Protein AF-A0A7L3BLU2-F1 (afdb_monomer_lite)

Secondary structure (DSSP, 8-state):
--HHHHS-THHHHHHHHHHHHHHHHHHHHHHHHHHHHHHHHHHHHHHHHHHHHT--HHHHHHHHHHHHHHHHHHHHHHHHHHHHHHHHHHHHHHHHHHHHHHHHHHHHHHHHHHHHHHHHHHHHHHHHH-

pLDDT: mean 78.96, std 12.49, range [51.72, 94.5]

Radius of gyration: 30.59 Å; chains: 1; bounding box: 60×35×95 Å

Sequence (130 aa):
RWQKIFVIPLWSKMAVFWNKMFLTIIVLLIVLFLDAVREVRKYSAVHVNEKAANVNTNAFDHIQMKLFRSQRNLYLSGFSLFLWLVLRRTVTLLTQLAKGMASHAALEMQVNDATEAAKKYMAENERLQE

InterPro domains:
  IPR008417 B-cell receptor-associated protein 29/31 [PTHR12701] (9-127)
  IPR040463 BAP29/BAP31, transmembrane domain [PF05529] (1-106)

Foldseek 3Di:
DPLVVLPPPVCVVVVVVVVVVLVVVLVVLVVQLVVLVVQLVVLVVVLVVCVVVVPDPVVNVVSVVSNVVSVVSNVVSVVVSVVSVVVVVVVVVVNVVSVVVVVVVVVVVVVVVVVVVVVVVVVVVVVVVD

Organism: Pelecanoides urinatrix (NCBI:txid37079)

Structure (mmCIF, N/CA/C/O backbone):
data_AF-A0A7L3BLU2-F1
#
_entry.id   AF-A0A7L3BLU2-F1
#
loop_
_atom_site.group_PDB
_atom_site.id
_atom_site.type_symbol
_atom_site.label_atom_id
_atom_site.label_alt_id
_atom_site.label_comp_id
_atom_site.label_asym_id
_atom_site.label_entity_id
_atom_site.label_seq_id
_atom_site.pdbx_PDB_ins_code
_atom_site.Cartn_x
_atom_site.Cartn_y
_atom_site.Cartn_z
_atom_site.occupancy
_atom_site.B_iso_or_equiv
_atom_site.auth_seq_id
_atom_site.auth_comp_id
_atom_site.auth_asym_id
_atom_site.auth_atom_id
_atom_site.pdbx_PDB_model_num
ATOM 1 N N . ARG A 1 1 ? -8.193 11.761 21.459 1.00 51.72 1 ARG A N 1
ATOM 2 C CA . ARG A 1 1 ? -8.830 12.250 20.202 1.00 51.72 1 ARG A CA 1
ATOM 3 C C . ARG A 1 1 ? -8.581 11.340 18.991 1.00 51.72 1 ARG A C 1
ATOM 5 O O . ARG A 1 1 ? -9.521 11.140 18.240 1.00 51.72 1 ARG A O 1
ATOM 12 N N . TRP A 1 2 ? -7.400 10.730 18.827 1.00 53.69 2 TRP A N 1
ATOM 13 C CA . TRP A 1 2 ? -7.096 9.854 17.679 1.00 53.69 2 TRP A CA 1
ATOM 14 C C . TRP A 1 2 ? -7.690 8.439 17.733 1.00 53.69 2 TRP A C 1
ATOM 16 O O . TRP A 1 2 ? -7.932 7.853 16.685 1.00 53.69 2 TRP A O 1
ATOM 26 N N . GLN A 1 3 ? -7.998 7.898 18.918 1.00 57.09 3 GLN A N 1
ATOM 27 C CA . GLN A 1 3 ? -8.500 6.521 19.032 1.00 57.09 3 GLN A CA 1
ATOM 28 C C . GLN A 1 3 ? -9.807 6.270 18.264 1.00 57.09 3 GLN A C 1
ATOM 30 O O . GLN A 1 3 ? -9.941 5.213 17.659 1.00 57.09 3 GLN A O 1
ATOM 35 N N . LYS A 1 4 ? -10.719 7.252 18.181 1.00 57.28 4 LYS A N 1
ATOM 36 C CA . LYS A 1 4 ? -12.009 7.111 17.475 1.00 57.28 4 LYS A CA 1
ATOM 37 C C . LYS A 1 4 ? -11.877 6.863 15.965 1.00 57.28 4 LYS A C 1
ATOM 39 O O . LYS A 1 4 ? -12.755 6.231 15.394 1.00 57.28 4 LYS A O 1
ATOM 44 N N . ILE A 1 5 ? -10.789 7.309 15.332 1.00 63.94 5 ILE A N 1
ATOM 45 C CA . ILE A 1 5 ? -10.542 7.098 13.892 1.00 63.94 5 ILE A CA 1
ATOM 46 C C . ILE A 1 5 ? -10.088 5.648 13.622 1.00 63.94 5 ILE A C 1
ATOM 48 O O . ILE A 1 5 ? -10.351 5.092 12.555 1.00 63.94 5 ILE A O 1
ATOM 52 N N . PHE A 1 6 ? -9.459 5.005 14.612 1.00 59.16 6 PHE A N 1
ATOM 53 C CA . PHE A 1 6 ? -8.940 3.638 14.508 1.00 59.16 6 PHE A CA 1
ATOM 54 C C . PHE A 1 6 ? -9.945 2.552 14.917 1.00 59.16 6 PHE A C 1
ATOM 56 O O . PHE A 1 6 ? -9.789 1.410 14.495 1.00 59.16 6 PHE A O 1
ATOM 63 N N . VAL A 1 7 ? -10.991 2.883 15.684 1.00 57.56 7 VAL A N 1
ATOM 64 C CA . VAL A 1 7 ? -12.036 1.921 16.105 1.00 57.56 7 VAL A CA 1
ATOM 65 C C . VAL A 1 7 ? -13.281 1.915 15.214 1.00 57.56 7 VAL A C 1
ATOM 67 O O . VAL A 1 7 ? -14.283 1.294 15.561 1.00 57.56 7 VAL A O 1
ATOM 70 N N . ILE A 1 8 ? -13.253 2.582 14.055 1.00 63.88 8 ILE A N 1
ATOM 71 C CA . ILE A 1 8 ? -14.406 2.563 13.149 1.00 63.88 8 ILE A CA 1
ATOM 72 C C . ILE A 1 8 ? -14.585 1.126 12.614 1.00 63.88 8 ILE A C 1
ATOM 74 O O . ILE A 1 8 ? -13.659 0.598 11.990 1.00 63.88 8 ILE A O 1
ATOM 78 N N . PRO A 1 9 ? -15.771 0.500 12.763 1.00 60.03 9 PRO A N 1
ATOM 79 C CA . PRO A 1 9 ? -16.059 -0.846 12.248 1.00 60.03 9 PRO A CA 1
ATOM 80 C C . PRO A 1 9 ? -16.002 -0.945 10.711 1.00 60.03 9 PRO A C 1
ATOM 82 O O . PRO A 1 9 ? -16.149 -2.026 10.149 1.00 60.03 9 PRO A O 1
ATOM 85 N N . LEU A 1 10 ? -15.735 0.165 10.010 1.00 58.03 10 LEU A N 1
ATOM 86 C CA . LEU A 1 10 ? -15.368 0.161 8.595 1.00 58.03 10 LEU A CA 1
ATOM 87 C C . LEU A 1 10 ? -14.038 -0.552 8.337 1.00 58.03 10 LEU A C 1
ATOM 89 O O . LEU A 1 10 ? -13.904 -1.186 7.294 1.00 58.03 10 LEU A O 1
ATOM 93 N N . TRP A 1 11 ? -13.070 -0.487 9.258 1.00 60.78 11 TRP A N 1
ATOM 94 C CA . TRP A 1 11 ? -11.747 -1.087 9.051 1.00 60.78 11 TRP A CA 1
ATOM 95 C C . TRP A 1 11 ? -11.813 -2.609 8.879 1.00 60.78 11 TRP A C 1
ATOM 97 O O . TRP A 1 11 ? -11.065 -3.166 8.077 1.00 60.78 11 TRP A O 1
ATOM 107 N N . SER A 1 12 ? -12.734 -3.290 9.571 1.00 62.06 12 SER A N 1
ATOM 108 C CA . SER A 1 12 ? -12.914 -4.742 9.436 1.00 62.06 12 SER A CA 1
ATOM 109 C C . SER A 1 12 ? -13.548 -5.126 8.096 1.00 62.06 12 SER A C 1
ATOM 111 O O . SER A 1 12 ? -13.114 -6.098 7.481 1.00 62.06 12 SER A O 1
ATOM 113 N N . LYS A 1 13 ? -14.506 -4.333 7.593 1.00 61.00 13 LYS A N 1
ATOM 114 C CA . LYS A 1 13 ? -15.096 -4.530 6.257 1.00 61.00 13 LYS A CA 1
ATOM 115 C C . LYS A 1 13 ? -14.123 -4.154 5.132 1.00 61.00 13 LYS A C 1
ATOM 117 O O . LYS A 1 13 ? -14.057 -4.851 4.123 1.00 61.00 13 LYS A O 1
ATOM 122 N N . MET A 1 14 ? -13.315 -3.109 5.321 1.00 63.47 14 MET A N 1
ATOM 123 C CA . MET A 1 14 ? -12.269 -2.706 4.373 1.00 63.47 14 MET A CA 1
ATOM 124 C C . MET A 1 14 ? -11.119 -3.713 4.302 1.00 63.47 14 MET A C 1
ATOM 126 O O . MET A 1 14 ? -10.551 -3.880 3.226 1.00 63.47 14 MET A O 1
ATOM 130 N N . ALA A 1 15 ? -10.793 -4.417 5.392 1.00 66.44 15 ALA A N 1
ATOM 131 C CA . ALA A 1 15 ? -9.664 -5.349 5.443 1.00 66.44 15 ALA A CA 1
ATOM 132 C C . ALA A 1 15 ? -9.710 -6.439 4.354 1.00 66.44 15 ALA A C 1
ATOM 134 O O . ALA A 1 15 ? -8.668 -6.779 3.790 1.00 66.44 15 ALA A O 1
ATOM 135 N N . VAL A 1 16 ? -10.904 -6.939 4.013 1.00 67.19 16 VAL A N 1
ATOM 136 C CA . VAL A 1 16 ? -11.090 -7.974 2.977 1.00 67.19 16 VAL A CA 1
ATOM 137 C C . VAL A 1 16 ? -10.733 -7.439 1.586 1.00 67.19 16 VAL A C 1
ATOM 139 O O . VAL A 1 16 ? -10.047 -8.104 0.810 1.00 67.19 16 VAL A O 1
ATOM 142 N N . PHE A 1 17 ? -11.140 -6.205 1.278 1.00 77.00 17 PHE A N 1
ATOM 143 C CA . PHE A 1 17 ? -10.815 -5.548 0.010 1.00 77.00 17 PHE A CA 1
ATOM 144 C C . PHE A 1 17 ? -9.360 -5.061 -0.036 1.00 77.00 17 PHE A C 1
ATOM 146 O O . PHE A 1 17 ? -8.731 -5.002 -1.094 1.00 77.00 17 PHE A O 1
ATOM 153 N N . TRP A 1 18 ? -8.789 -4.766 1.130 1.00 79.69 18 TRP A N 1
ATOM 154 C CA . TRP A 1 18 ? -7.477 -4.148 1.243 1.00 79.69 18 TRP A CA 1
ATOM 155 C C . TRP A 1 18 ? -6.339 -5.032 0.755 1.00 79.69 18 TRP A C 1
ATOM 157 O O . TRP A 1 18 ? -5.327 -4.512 0.295 1.00 79.69 18 TRP A O 1
ATOM 167 N N . ASN A 1 19 ? -6.486 -6.357 0.839 1.00 80.88 19 ASN A N 1
ATOM 168 C CA . ASN A 1 19 ? -5.481 -7.267 0.299 1.00 80.88 19 ASN A CA 1
ATOM 169 C C . ASN A 1 19 ? -5.458 -7.236 -1.236 1.00 80.88 19 ASN A C 1
ATOM 171 O O . ASN A 1 19 ? -4.382 -7.186 -1.826 1.00 80.88 19 ASN A O 1
ATOM 175 N N . LYS A 1 20 ? -6.635 -7.179 -1.881 1.00 86.12 20 LYS A N 1
ATOM 176 C CA . LYS A 1 20 ? -6.736 -7.045 -3.342 1.00 86.12 20 LYS A CA 1
ATOM 177 C C . LYS A 1 20 ? -6.136 -5.721 -3.812 1.00 86.12 20 LYS A C 1
ATOM 179 O O . LYS A 1 20 ? -5.257 -5.734 -4.662 1.00 86.12 20 LYS A O 1
ATOM 184 N N . MET A 1 21 ? -6.526 -4.604 -3.193 1.00 87.00 21 M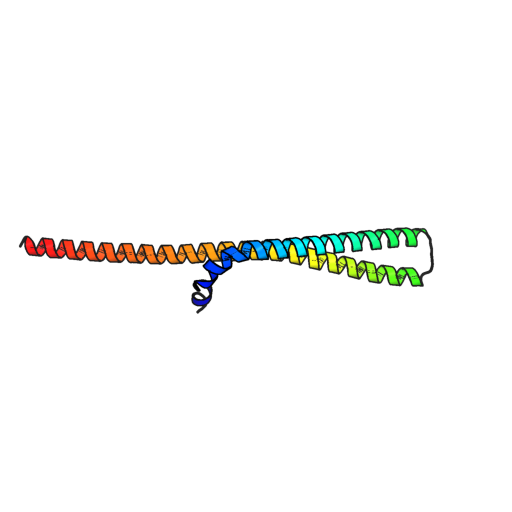ET A N 1
ATOM 185 C CA . MET A 1 21 ? -5.973 -3.283 -3.528 1.00 87.00 21 MET A CA 1
ATOM 186 C C . MET A 1 21 ? -4.466 -3.195 -3.295 1.00 87.00 21 MET A C 1
ATOM 188 O O . MET A 1 21 ? -3.746 -2.637 -4.118 1.00 87.00 21 MET A O 1
ATOM 192 N N . PHE A 1 22 ? -3.977 -3.766 -2.191 1.00 88.00 22 PHE A N 1
ATOM 193 C CA . PHE A 1 22 ? -2.547 -3.835 -1.911 1.00 88.00 22 PHE A CA 1
ATOM 194 C C . PHE A 1 22 ? -1.795 -4.581 -3.018 1.00 88.00 22 PHE A C 1
ATOM 196 O O . PHE A 1 22 ? -0.778 -4.076 -3.492 1.00 88.00 22 PHE A O 1
ATOM 203 N N . LEU A 1 23 ? -2.317 -5.734 -3.452 1.00 89.00 23 LEU A N 1
ATOM 204 C CA . LEU A 1 23 ? -1.725 -6.538 -4.519 1.00 89.00 23 LEU A CA 1
ATOM 205 C C . LEU A 1 23 ? -1.750 -5.788 -5.863 1.00 89.00 23 LEU A C 1
ATOM 207 O O . LEU A 1 23 ? -0.752 -5.754 -6.577 1.00 89.00 23 LEU A O 1
ATOM 211 N N . THR A 1 24 ? -2.849 -5.109 -6.187 1.00 92.56 24 THR A N 1
ATOM 212 C CA . THR A 1 24 ? -2.933 -4.284 -7.401 1.00 92.56 24 THR A CA 1
ATOM 213 C C . THR A 1 24 ? -1.890 -3.163 -7.402 1.00 92.56 24 THR A C 1
ATOM 215 O O . THR A 1 24 ? -1.188 -2.979 -8.395 1.00 92.56 24 THR A O 1
ATOM 218 N N . ILE A 1 25 ? -1.740 -2.441 -6.287 1.00 91.69 25 ILE A N 1
ATOM 219 C CA . ILE A 1 25 ? -0.790 -1.324 -6.183 1.00 91.69 25 ILE A CA 1
ATOM 220 C C . ILE A 1 25 ? 0.659 -1.820 -6.228 1.00 91.69 25 ILE A C 1
ATOM 222 O O . ILE A 1 25 ? 1.473 -1.224 -6.929 1.00 91.69 25 ILE A O 1
ATOM 226 N N . ILE A 1 26 ? 0.997 -2.916 -5.536 1.00 92.56 26 ILE A N 1
ATOM 227 C CA . ILE A 1 26 ? 2.369 -3.446 -5.573 1.00 92.56 26 ILE A CA 1
ATOM 228 C C . ILE A 1 26 ? 2.737 -3.941 -6.975 1.00 92.56 26 ILE A C 1
ATOM 230 O O . ILE A 1 26 ? 3.844 -3.673 -7.429 1.00 92.56 2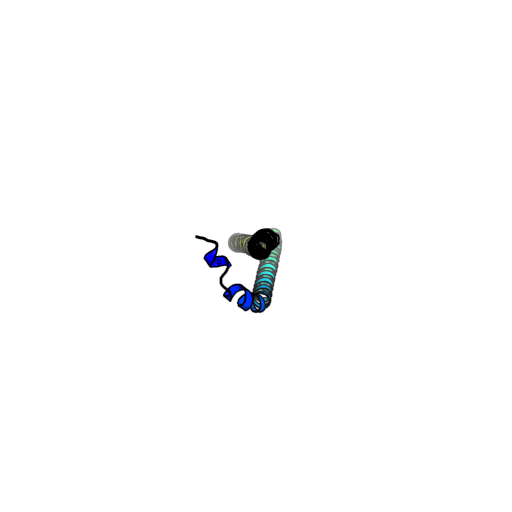6 ILE A O 1
ATOM 234 N N . VAL A 1 27 ? 1.813 -4.588 -7.696 1.00 94.50 27 VAL A N 1
ATOM 235 C CA . VAL A 1 27 ? 2.045 -4.998 -9.090 1.00 94.50 27 VAL A CA 1
ATOM 236 C C . VAL A 1 27 ? 2.291 -3.776 -9.973 1.00 94.50 27 VAL A C 1
ATOM 238 O O . VAL A 1 27 ? 3.251 -3.771 -10.739 1.00 94.50 27 VAL A O 1
ATOM 241 N N . LEU A 1 28 ? 1.489 -2.717 -9.825 1.00 94.31 28 LEU A N 1
ATOM 242 C CA . LEU A 1 28 ? 1.680 -1.469 -10.567 1.00 94.31 28 LEU A CA 1
ATOM 243 C C . LEU A 1 28 ? 3.052 -0.843 -10.274 1.00 94.31 28 LEU A C 1
ATOM 245 O O . LEU A 1 28 ? 3.771 -0.485 -11.204 1.00 94.31 28 LEU A O 1
ATOM 249 N N . LEU A 1 29 ? 3.447 -0.764 -9.000 1.00 93.19 29 LEU A N 1
ATOM 250 C CA . LEU A 1 29 ? 4.752 -0.233 -8.596 1.00 93.19 29 LEU A CA 1
ATOM 251 C C . LEU A 1 29 ? 5.915 -1.073 -9.134 1.00 93.19 29 LEU A C 1
ATOM 253 O O . LEU A 1 29 ? 6.910 -0.507 -9.578 1.00 93.19 29 LEU A O 1
ATOM 257 N N . ILE A 1 30 ? 5.790 -2.404 -9.137 1.00 93.25 30 ILE A N 1
ATOM 258 C CA . ILE A 1 30 ? 6.796 -3.301 -9.721 1.00 93.25 30 ILE A CA 1
ATOM 259 C C . ILE A 1 30 ? 6.914 -3.060 -11.226 1.00 93.25 30 ILE A C 1
ATOM 261 O O . ILE A 1 30 ? 8.028 -2.953 -11.733 1.00 93.25 30 ILE A O 1
ATOM 265 N N . VAL A 1 31 ? 5.793 -2.947 -11.945 1.00 94.31 31 VAL A N 1
ATOM 266 C CA . VAL A 1 31 ? 5.804 -2.661 -13.387 1.00 94.31 31 VAL A CA 1
ATOM 267 C C . VAL A 1 31 ? 6.476 -1.317 -13.664 1.00 94.31 31 VAL A C 1
ATOM 269 O O . VAL A 1 31 ? 7.370 -1.262 -14.503 1.00 94.31 31 VAL A O 1
ATOM 272 N N . LEU A 1 32 ? 6.117 -0.266 -12.919 1.00 90.94 32 LEU A N 1
ATOM 273 C CA . LEU A 1 32 ? 6.728 1.061 -13.042 1.00 90.94 32 LEU A CA 1
ATOM 274 C C . LEU A 1 32 ? 8.236 1.024 -12.751 1.00 90.94 32 LEU A C 1
ATOM 276 O O . LEU A 1 32 ? 9.026 1.657 -13.446 1.00 90.94 32 LEU A O 1
ATOM 280 N N . PHE A 1 33 ? 8.644 0.261 -11.737 1.00 90.62 33 PHE A N 1
ATOM 281 C CA . PHE A 1 33 ? 10.049 0.094 -11.386 1.00 90.62 33 PHE A CA 1
ATOM 282 C C . PHE A 1 33 ? 10.825 -0.645 -12.481 1.00 90.62 33 PHE A C 1
ATOM 284 O O . PHE A 1 33 ? 11.903 -0.207 -12.876 1.00 90.62 33 PHE A O 1
ATOM 291 N N . LEU A 1 34 ? 10.278 -1.742 -13.015 1.00 91.56 34 LEU A N 1
ATOM 292 C CA . LEU A 1 34 ? 10.896 -2.480 -14.120 1.00 91.56 34 LEU A CA 1
ATOM 293 C C . LEU A 1 34 ? 10.985 -1.636 -15.393 1.00 91.56 34 LEU A C 1
ATOM 295 O O . LEU A 1 34 ? 11.987 -1.724 -16.105 1.00 91.56 34 LEU A O 1
ATOM 299 N N . ASP A 1 35 ? 9.968 -0.821 -15.669 1.00 90.75 35 ASP A N 1
ATOM 300 C CA . ASP A 1 35 ? 9.981 0.128 -16.779 1.00 90.75 35 ASP A CA 1
ATOM 301 C C . ASP A 1 35 ? 11.099 1.163 -16.600 1.00 90.75 35 ASP A C 1
ATOM 303 O O . ASP A 1 35 ? 11.946 1.307 -17.482 1.00 90.75 35 ASP A O 1
ATOM 307 N N . ALA A 1 36 ? 11.219 1.756 -15.407 1.00 89.38 36 ALA A N 1
ATOM 308 C CA . ALA A 1 36 ? 12.312 2.669 -15.082 1.00 89.38 36 ALA A CA 1
ATOM 309 C C . ALA A 1 36 ? 13.694 1.997 -15.208 1.00 89.38 36 ALA A C 1
ATOM 311 O O . ALA A 1 36 ? 14.610 2.583 -15.784 1.00 89.38 36 ALA A O 1
ATOM 312 N N . VAL A 1 37 ? 13.863 0.748 -14.748 1.00 88.88 37 VAL A N 1
ATOM 313 C CA . VAL A 1 37 ? 15.121 -0.012 -14.912 1.00 88.88 37 VAL A CA 1
ATOM 314 C C . VAL A 1 37 ? 15.456 -0.211 -16.390 1.00 88.88 37 VAL A C 1
ATOM 316 O O . VAL A 1 37 ? 16.609 -0.023 -16.791 1.00 88.88 37 VAL A O 1
ATOM 319 N N . ARG A 1 38 ? 14.473 -0.607 -17.209 1.00 88.31 38 ARG A N 1
ATOM 320 C CA . ARG A 1 38 ? 14.659 -0.775 -18.659 1.00 88.31 38 ARG A CA 1
ATOM 321 C C . ARG A 1 38 ? 15.029 0.545 -19.317 1.00 88.31 38 ARG A C 1
ATOM 323 O O . ARG A 1 38 ? 15.938 0.565 -20.144 1.00 88.31 38 ARG A O 1
ATOM 330 N N . GLU A 1 39 ? 14.370 1.627 -18.924 1.00 85.75 39 GLU A N 1
ATOM 331 C CA . GLU A 1 39 ? 14.617 2.971 -19.430 1.00 85.75 39 GLU A CA 1
ATOM 332 C C . GLU A 1 39 ? 16.052 3.428 -19.113 1.00 85.75 39 GLU A C 1
ATOM 334 O O . GLU A 1 39 ? 16.784 3.818 -20.028 1.00 85.75 39 GLU A O 1
ATOM 339 N N . VAL A 1 40 ? 16.511 3.262 -17.863 1.00 83.50 40 VAL A N 1
ATOM 340 C CA . VAL A 1 40 ? 17.902 3.564 -17.471 1.00 83.50 40 VAL A CA 1
ATOM 341 C C . VAL A 1 40 ? 18.897 2.715 -18.258 1.00 83.50 40 VAL A C 1
ATOM 343 O O . VAL A 1 40 ? 19.870 3.253 -18.785 1.00 83.50 40 VAL A O 1
ATOM 346 N N . ARG A 1 41 ? 18.675 1.397 -18.375 1.00 82.31 41 ARG A N 1
ATOM 347 C CA . ARG A 1 41 ? 19.587 0.502 -19.113 1.00 82.31 41 ARG A CA 1
ATOM 348 C C . ARG A 1 41 ? 19.659 0.855 -20.597 1.00 82.31 41 ARG A C 1
ATOM 350 O O . ARG A 1 41 ? 20.756 0.895 -21.147 1.00 82.31 41 ARG A O 1
ATOM 357 N N . LYS A 1 42 ? 18.518 1.147 -21.230 1.00 81.31 42 LYS A N 1
ATOM 358 C CA . LYS A 1 42 ? 18.441 1.552 -22.640 1.00 81.31 42 LYS A CA 1
ATOM 359 C C . LYS A 1 42 ? 19.224 2.838 -22.879 1.00 81.31 42 LYS A C 1
ATOM 361 O O . LYS A 1 42 ? 20.086 2.865 -23.752 1.00 81.31 42 LYS A O 1
ATOM 366 N N . TYR A 1 43 ? 18.959 3.887 -22.100 1.00 75.19 43 TYR A N 1
ATOM 367 C CA . TYR A 1 43 ? 19.657 5.159 -22.286 1.00 75.19 43 TYR A CA 1
ATOM 368 C C . TYR A 1 43 ? 21.127 5.089 -21.868 1.00 75.19 43 TYR A C 1
ATOM 370 O O . TYR A 1 43 ? 21.953 5.756 -22.480 1.00 75.19 43 TYR A O 1
ATOM 378 N N . SER A 1 44 ? 21.482 4.248 -20.893 1.00 75.69 44 SER A N 1
ATOM 379 C CA . SER A 1 44 ? 22.877 4.027 -20.502 1.00 75.69 44 SER A CA 1
ATOM 380 C C . SER A 1 44 ? 23.667 3.310 -21.602 1.00 75.69 44 SER A C 1
ATOM 382 O O . SER A 1 44 ? 24.767 3.747 -21.928 1.00 75.69 44 SER A O 1
ATOM 384 N N . ALA A 1 45 ? 23.097 2.272 -22.225 1.00 73.31 45 ALA A N 1
ATOM 385 C CA . ALA A 1 45 ? 23.731 1.555 -23.331 1.00 73.31 45 ALA A CA 1
ATOM 386 C C . ALA A 1 45 ? 23.897 2.438 -24.581 1.00 73.31 45 ALA A C 1
ATOM 388 O O . ALA A 1 45 ? 24.967 2.448 -25.185 1.00 73.31 45 ALA A O 1
ATOM 389 N N . VAL A 1 46 ? 22.874 3.230 -24.930 1.00 69.69 46 VAL A N 1
ATOM 390 C CA . VAL A 1 46 ? 22.944 4.200 -26.041 1.00 69.69 46 VAL A CA 1
ATOM 391 C C . VAL A 1 46 ? 23.999 5.276 -25.763 1.00 69.69 46 VAL A C 1
ATOM 393 O O . VAL A 1 46 ? 24.815 5.565 -26.632 1.00 69.69 46 VAL A O 1
ATOM 396 N N . HIS A 1 47 ? 24.052 5.803 -24.535 1.00 64.56 47 HIS A N 1
ATOM 397 C CA . HIS A 1 47 ? 25.046 6.801 -24.133 1.00 64.56 47 HIS A CA 1
ATOM 398 C C . HIS A 1 47 ? 26.491 6.275 -24.215 1.00 64.56 47 HIS A C 1
ATOM 400 O O . HIS A 1 47 ? 27.389 7.023 -24.593 1.00 64.56 47 HIS A O 1
ATOM 406 N N . VAL A 1 48 ? 26.741 5.002 -23.877 1.00 65.50 48 VAL A N 1
ATOM 407 C CA . VAL A 1 48 ? 28.075 4.381 -24.011 1.00 65.50 48 VAL A CA 1
ATOM 408 C C . VAL A 1 48 ? 28.453 4.186 -25.481 1.00 65.50 48 VAL A C 1
ATOM 410 O O . VAL A 1 48 ? 29.586 4.481 -25.858 1.00 65.50 48 VAL A O 1
ATOM 413 N N . ASN A 1 49 ? 27.509 3.737 -26.312 1.00 65.06 49 ASN A N 1
ATOM 414 C CA . ASN A 1 49 ? 27.763 3.458 -27.725 1.00 65.06 49 ASN A CA 1
ATOM 415 C C . ASN A 1 49 ? 28.022 4.743 -28.538 1.00 65.06 49 ASN A C 1
ATOM 417 O O . ASN A 1 49 ? 28.932 4.7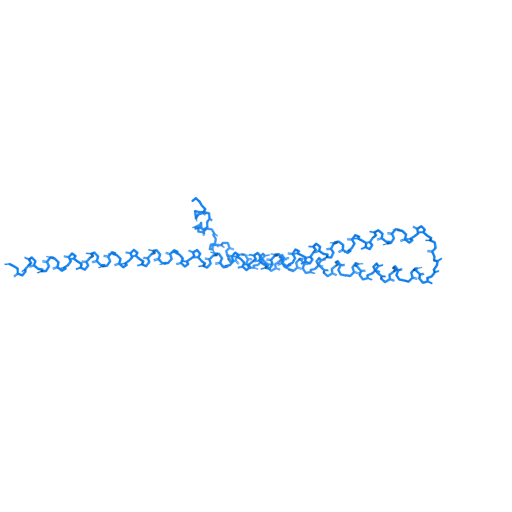79 -29.360 1.00 65.06 49 ASN A O 1
ATOM 421 N N . GLU A 1 50 ? 27.292 5.830 -28.265 1.00 63.47 50 GLU A N 1
ATOM 422 C CA . GLU A 1 50 ? 27.536 7.125 -28.920 1.00 63.47 50 GLU A CA 1
ATOM 423 C C . GLU A 1 50 ? 28.823 7.812 -28.444 1.00 63.47 50 GLU A C 1
ATOM 425 O O . GLU A 1 50 ? 29.527 8.408 -29.261 1.00 63.47 50 GLU A O 1
ATOM 430 N N . LYS A 1 51 ? 29.198 7.666 -27.160 1.00 60.03 51 LYS A N 1
ATOM 431 C CA . LYS A 1 51 ? 30.513 8.115 -26.662 1.00 60.03 51 LYS A CA 1
ATOM 432 C C . LYS A 1 51 ? 31.670 7.436 -27.389 1.00 60.03 51 LYS A C 1
ATOM 434 O O . LYS A 1 51 ? 32.682 8.081 -27.642 1.00 60.03 51 LYS A O 1
ATOM 439 N N . ALA A 1 52 ? 31.528 6.148 -27.701 1.00 59.81 52 ALA A N 1
ATOM 440 C CA . ALA A 1 52 ? 32.536 5.385 -28.431 1.00 59.81 52 ALA A CA 1
ATOM 441 C C . ALA A 1 52 ? 32.586 5.752 -29.927 1.00 59.81 52 ALA A C 1
ATOM 443 O O . ALA A 1 52 ? 33.643 5.645 -30.543 1.00 59.81 52 ALA A O 1
ATOM 444 N N . ALA A 1 53 ? 31.467 6.209 -30.500 1.00 61.03 53 ALA A N 1
ATOM 445 C CA . ALA A 1 53 ? 31.339 6.500 -31.927 1.00 61.03 53 ALA A CA 1
ATOM 446 C C . ALA A 1 53 ? 31.708 7.946 -32.334 1.00 61.03 53 ALA A C 1
ATOM 448 O O . ALA A 1 53 ? 31.732 8.236 -33.526 1.00 61.03 53 ALA A O 1
ATOM 449 N N . ASN A 1 54 ? 32.017 8.851 -31.391 1.00 58.53 54 ASN A N 1
ATOM 450 C CA . ASN A 1 54 ? 32.392 10.254 -31.673 1.00 58.53 54 ASN A CA 1
ATOM 451 C C . ASN A 1 54 ? 31.348 11.020 -32.528 1.00 58.53 54 ASN A C 1
ATOM 453 O O . ASN A 1 54 ? 31.678 11.915 -33.307 1.00 58.53 54 ASN A O 1
ATOM 457 N N . VAL A 1 55 ? 30.068 10.652 -32.409 1.00 56.34 55 VAL A N 1
ATOM 458 C CA . VAL A 1 55 ? 28.982 11.222 -33.217 1.00 56.34 55 VAL A CA 1
ATOM 459 C C . VAL A 1 55 ? 28.389 12.444 -32.509 1.00 56.34 55 VAL A C 1
ATOM 461 O O . VAL A 1 55 ? 27.760 12.320 -31.469 1.00 56.34 55 VAL A O 1
ATOM 464 N N . ASN A 1 56 ? 28.593 13.617 -33.115 1.00 58.31 56 ASN A N 1
ATOM 465 C CA . ASN A 1 56 ? 27.850 14.880 -32.979 1.00 58.31 56 ASN A CA 1
ATOM 466 C C . ASN A 1 56 ? 27.425 15.323 -31.552 1.00 58.31 56 ASN A C 1
ATOM 468 O O . ASN A 1 56 ? 26.417 14.874 -31.006 1.00 58.31 56 ASN A O 1
ATOM 472 N N . THR A 1 57 ? 28.127 16.322 -31.004 1.00 58.78 57 THR A N 1
ATOM 473 C CA . THR A 1 57 ? 27.947 16.914 -29.659 1.00 58.78 57 THR A CA 1
ATOM 474 C C . THR A 1 57 ? 26.492 17.270 -29.302 1.00 58.78 57 THR A C 1
ATOM 476 O O . THR A 1 57 ? 26.081 17.113 -28.157 1.00 58.78 57 THR A O 1
ATOM 479 N N . ASN A 1 58 ? 25.671 17.666 -30.281 1.00 61.34 58 ASN A N 1
ATOM 480 C CA . ASN A 1 58 ? 24.271 18.052 -30.054 1.00 61.34 58 ASN A CA 1
ATOM 481 C C . ASN A 1 58 ? 23.331 16.865 -29.742 1.00 61.34 58 ASN A C 1
ATOM 483 O O . ASN A 1 58 ? 22.315 17.041 -29.068 1.00 61.34 58 ASN A O 1
ATOM 487 N N . ALA A 1 59 ? 23.635 15.656 -30.230 1.00 60.22 59 ALA A N 1
ATOM 488 C CA . ALA A 1 59 ? 22.849 14.451 -29.931 1.00 60.22 59 ALA A CA 1
ATOM 489 C C . ALA A 1 59 ? 23.167 13.911 -28.526 1.00 60.22 59 ALA A C 1
ATOM 491 O O . ALA A 1 59 ? 22.273 13.465 -27.796 1.00 60.22 59 ALA A O 1
ATOM 492 N N . PHE A 1 60 ? 24.431 14.056 -28.127 1.00 60.38 60 PHE A N 1
ATOM 493 C CA . PHE A 1 60 ? 24.959 13.630 -26.841 1.00 60.38 60 PHE A CA 1
ATOM 494 C C . PHE A 1 60 ? 24.271 14.330 -25.652 1.00 60.38 60 PHE A C 1
ATOM 496 O O . PHE A 1 60 ? 23.809 13.655 -24.725 1.00 60.38 60 PHE A O 1
ATOM 503 N N . ASP A 1 61 ? 24.092 15.654 -25.710 1.00 62.00 61 ASP A N 1
ATOM 504 C CA . ASP A 1 61 ? 23.431 16.430 -24.645 1.00 62.00 61 ASP A CA 1
ATOM 505 C C . ASP A 1 61 ? 21.971 16.001 -24.425 1.00 62.00 61 ASP A C 1
ATOM 507 O O . ASP A 1 61 ? 21.493 15.862 -23.293 1.00 62.00 61 ASP A O 1
ATOM 511 N N . HIS A 1 62 ? 21.252 15.709 -25.510 1.00 65.56 62 HIS A N 1
ATOM 512 C CA . HIS A 1 62 ? 19.854 15.290 -25.434 1.00 65.56 62 HIS A CA 1
ATOM 513 C C . HIS A 1 62 ? 19.693 13.898 -24.793 1.00 65.56 62 HIS A C 1
ATOM 515 O O . HIS A 1 62 ? 18.720 13.639 -24.073 1.00 65.56 62 HIS A O 1
ATOM 521 N N . ILE A 1 63 ? 20.657 12.999 -25.000 1.00 65.44 63 ILE A N 1
ATOM 522 C CA . ILE A 1 63 ? 20.669 11.664 -24.387 1.00 65.44 63 ILE A CA 1
ATOM 523 C C . ILE A 1 63 ? 21.095 11.728 -22.917 1.00 65.44 63 ILE A C 1
ATOM 525 O O . ILE A 1 63 ? 20.487 11.042 -22.087 1.00 65.44 63 ILE A O 1
ATOM 529 N N . GLN A 1 64 ? 22.036 12.604 -22.552 1.00 67.69 64 GLN A N 1
ATOM 530 C CA . GLN A 1 64 ? 22.381 12.854 -21.147 1.00 67.69 64 GLN A CA 1
ATOM 531 C C . GLN A 1 64 ? 21.181 13.348 -20.332 1.00 67.69 64 GLN A C 1
ATOM 533 O O . GLN A 1 64 ? 20.911 12.834 -19.239 1.00 67.69 64 GLN A O 1
ATOM 538 N N . MET A 1 65 ? 20.398 14.282 -20.881 1.00 68.50 65 MET A N 1
ATOM 539 C CA . MET A 1 65 ? 19.190 14.777 -20.212 1.00 68.50 65 MET A CA 1
ATOM 540 C C . MET A 1 65 ? 18.142 13.671 -19.996 1.00 68.50 65 MET A C 1
ATOM 542 O O . MET A 1 65 ? 17.481 13.632 -18.949 1.00 68.50 65 MET A O 1
ATOM 546 N N . LYS A 1 66 ? 17.992 12.743 -20.953 1.00 68.56 66 LYS A N 1
ATOM 547 C CA . LYS A 1 66 ? 17.090 11.583 -20.821 1.00 68.56 66 LYS A CA 1
ATOM 548 C C . LYS A 1 66 ? 17.598 10.563 -19.801 1.00 68.56 66 LYS A C 1
ATOM 550 O O . LYS A 1 66 ? 16.799 10.053 -19.013 1.00 68.56 66 LYS A O 1
ATOM 555 N N . LEU A 1 67 ? 18.909 10.335 -19.732 1.00 68.62 67 LEU A N 1
ATOM 556 C CA . LEU A 1 67 ? 19.510 9.436 -18.748 1.00 68.62 67 LEU A CA 1
ATOM 557 C C . LEU A 1 67 ? 19.282 9.937 -17.313 1.00 68.62 67 LEU A C 1
ATOM 559 O O . LEU A 1 67 ? 18.784 9.180 -16.478 1.00 68.62 67 LEU A O 1
ATOM 563 N N . PHE A 1 68 ? 19.523 11.222 -17.039 1.00 70.88 68 PHE A N 1
ATOM 564 C CA . PHE A 1 68 ? 19.279 11.817 -15.717 1.00 70.88 68 PHE A CA 1
ATOM 565 C C . PHE A 1 68 ? 17.793 11.798 -15.319 1.00 70.88 68 PHE A C 1
ATOM 567 O O . PHE A 1 68 ? 17.434 11.661 -14.147 1.00 70.88 68 PHE A O 1
ATOM 574 N N . ARG A 1 69 ? 16.884 11.907 -16.295 1.00 76.00 69 ARG A N 1
ATOM 575 C CA . ARG A 1 69 ? 15.442 11.735 -16.058 1.00 76.00 69 ARG A CA 1
ATOM 576 C C . ARG A 1 69 ? 15.110 10.298 -15.652 1.00 76.00 69 ARG A C 1
ATOM 578 O O . ARG A 1 69 ? 14.460 10.106 -14.628 1.00 76.00 69 ARG A O 1
ATOM 585 N N . SER A 1 70 ? 15.610 9.315 -16.396 1.00 75.62 70 SER A N 1
ATOM 586 C CA . SER A 1 70 ? 15.356 7.898 -16.116 1.00 75.62 70 SER A CA 1
ATOM 587 C C . SER A 1 70 ? 15.956 7.437 -14.774 1.00 75.62 70 SER A C 1
ATOM 589 O O . SER A 1 70 ? 15.303 6.714 -14.027 1.00 75.62 70 SER A O 1
ATOM 591 N N . GLN A 1 71 ? 17.144 7.929 -14.396 1.00 81.06 71 GLN A N 1
ATOM 592 C CA . GLN A 1 71 ? 17.756 7.653 -13.089 1.00 81.06 71 GLN A CA 1
ATOM 593 C C . GLN A 1 71 ? 16.901 8.177 -11.929 1.00 81.06 71 GLN A C 1
ATOM 595 O O . GLN A 1 71 ? 16.652 7.452 -10.968 1.00 81.06 71 GLN A O 1
ATOM 600 N N . ARG A 1 72 ? 16.385 9.411 -12.028 1.00 89.31 72 ARG A N 1
ATOM 601 C CA . ARG A 1 72 ? 15.469 9.965 -11.016 1.00 89.31 72 ARG A CA 1
ATOM 602 C C . ARG A 1 72 ? 14.180 9.153 -10.907 1.00 89.31 72 ARG A C 1
ATOM 604 O O . ARG A 1 72 ? 13.764 8.840 -9.794 1.00 89.31 72 ARG A O 1
ATOM 611 N N . ASN A 1 73 ? 13.586 8.770 -12.039 1.00 88.31 73 ASN A N 1
ATOM 612 C CA . ASN A 1 73 ? 12.386 7.929 -12.066 1.00 88.31 73 ASN A CA 1
ATOM 613 C C . ASN A 1 73 ? 12.628 6.557 -11.416 1.00 88.31 73 ASN A C 1
ATOM 615 O O . ASN A 1 73 ? 11.759 6.050 -10.703 1.00 88.31 73 ASN A O 1
ATOM 619 N N . LEU A 1 74 ? 13.816 5.977 -11.598 1.00 88.81 74 LEU A N 1
ATOM 620 C CA . LEU A 1 74 ? 14.208 4.731 -10.943 1.00 88.81 74 LEU A CA 1
ATOM 621 C C . LEU A 1 74 ? 14.270 4.879 -9.416 1.00 88.81 74 LEU A C 1
ATOM 623 O O . LEU A 1 74 ? 13.719 4.046 -8.697 1.00 88.81 74 LEU A O 1
ATOM 627 N N . TYR A 1 75 ? 14.884 5.953 -8.911 1.00 91.56 75 TYR A N 1
ATOM 628 C CA . TYR A 1 75 ? 14.931 6.207 -7.469 1.00 91.56 75 TYR A CA 1
ATOM 629 C C . TYR A 1 75 ? 13.539 6.471 -6.883 1.00 91.56 75 TYR A C 1
ATOM 631 O O . TYR A 1 75 ? 13.205 5.912 -5.842 1.00 91.56 75 TYR A O 1
ATOM 639 N N . LEU A 1 76 ? 12.702 7.260 -7.566 1.00 90.75 76 LEU A N 1
ATOM 640 C CA . LEU A 1 76 ? 11.324 7.538 -7.145 1.00 90.75 76 LEU A CA 1
ATOM 641 C C . LEU A 1 76 ? 10.467 6.270 -7.096 1.00 90.75 76 LEU A C 1
ATOM 643 O O . LEU A 1 76 ? 9.782 6.035 -6.101 1.00 90.75 76 LEU A O 1
ATOM 647 N N . SER A 1 77 ? 10.511 5.441 -8.140 1.00 91.69 77 SER A N 1
ATOM 648 C CA . SER A 1 77 ? 9.739 4.193 -8.191 1.00 91.69 77 SER A CA 1
ATOM 649 C C . SER A 1 77 ? 10.240 3.170 -7.166 1.00 91.69 77 SER A C 1
ATOM 651 O O . SER A 1 77 ? 9.428 2.570 -6.461 1.00 91.69 77 SER A O 1
ATOM 653 N N . GLY A 1 78 ? 11.559 3.035 -6.998 1.00 91.75 78 GLY A N 1
ATOM 654 C CA . GLY A 1 78 ? 12.161 2.148 -6.000 1.00 91.75 78 GLY A CA 1
ATOM 655 C C . GLY A 1 78 ? 11.849 2.572 -4.564 1.00 91.75 78 GLY A C 1
ATOM 656 O O . GLY A 1 78 ? 11.428 1.750 -3.749 1.00 91.75 78 GLY A O 1
ATOM 657 N N . PHE A 1 79 ? 11.980 3.866 -4.261 1.00 93.25 79 PHE A N 1
ATOM 658 C CA . PHE A 1 79 ? 11.641 4.409 -2.946 1.00 93.25 79 PHE A CA 1
ATOM 659 C C . PHE A 1 79 ? 10.144 4.287 -2.647 1.00 93.25 79 PHE A C 1
ATOM 661 O O . PHE A 1 79 ? 9.770 3.920 -1.535 1.00 93.25 79 PHE A O 1
ATOM 668 N N . SER A 1 80 ? 9.284 4.514 -3.643 1.00 92.94 80 SER A N 1
ATOM 669 C CA . SER A 1 80 ? 7.832 4.336 -3.502 1.00 92.94 80 SER A CA 1
ATOM 670 C C . SER A 1 80 ? 7.461 2.883 -3.198 1.00 92.94 80 SER A C 1
ATOM 672 O O . SER A 1 80 ? 6.633 2.635 -2.323 1.00 92.94 80 SER A O 1
ATOM 674 N N . LEU A 1 81 ? 8.106 1.918 -3.864 1.00 93.25 81 LEU A N 1
ATOM 675 C CA . LEU A 1 81 ? 7.915 0.489 -3.601 1.00 93.25 81 LEU A CA 1
ATOM 676 C C . LEU A 1 81 ? 8.337 0.124 -2.173 1.00 93.25 81 LEU A C 1
ATOM 678 O O . LEU A 1 81 ? 7.587 -0.548 -1.463 1.00 93.25 81 LEU A O 1
ATOM 682 N N . PHE A 1 82 ? 9.491 0.620 -1.725 1.00 92.56 82 PHE A N 1
ATOM 683 C CA . PHE A 1 82 ? 9.960 0.429 -0.353 1.00 92.56 82 PHE A CA 1
ATOM 684 C C . PHE A 1 82 ? 8.994 1.031 0.678 1.00 92.56 82 PHE A C 1
ATOM 686 O O . PHE A 1 82 ? 8.532 0.327 1.580 1.00 92.56 82 PHE A O 1
ATOM 693 N N . LEU A 1 83 ? 8.635 2.310 0.525 1.00 93.00 83 LEU A N 1
ATOM 694 C CA . LEU A 1 83 ? 7.711 2.995 1.429 1.00 93.00 83 LEU A CA 1
ATOM 695 C C . LEU A 1 83 ? 6.347 2.313 1.487 1.00 93.00 83 LEU A C 1
ATOM 697 O O . LEU A 1 83 ? 5.761 2.221 2.564 1.00 93.00 83 LEU A O 1
ATOM 701 N N . TRP A 1 84 ? 5.845 1.810 0.360 1.00 92.56 84 TRP A N 1
ATOM 702 C CA . TRP A 1 84 ? 4.569 1.105 0.319 1.00 92.56 84 TRP A CA 1
ATOM 703 C C . TRP A 1 84 ? 4.578 -0.165 1.183 1.00 92.56 84 TRP A C 1
ATOM 705 O O . TRP A 1 84 ? 3.633 -0.415 1.938 1.00 92.56 84 TRP A O 1
ATOM 715 N N . LEU A 1 85 ? 5.667 -0.940 1.140 1.00 91.19 85 LEU A N 1
ATOM 716 C CA . LEU A 1 85 ? 5.846 -2.123 1.989 1.00 91.19 85 LEU A CA 1
ATOM 717 C C . LEU A 1 85 ? 5.972 -1.751 3.473 1.00 91.19 85 LEU A C 1
ATOM 719 O O . LEU A 1 85 ? 5.333 -2.383 4.321 1.00 91.19 85 LEU A O 1
ATOM 723 N N . VAL A 1 86 ? 6.743 -0.704 3.786 1.00 93.69 86 VAL A N 1
ATOM 724 C CA . VAL A 1 86 ? 6.881 -0.186 5.158 1.00 93.69 86 VAL A CA 1
ATOM 725 C C . VAL A 1 86 ? 5.527 0.269 5.695 1.00 93.69 86 VAL A C 1
ATOM 727 O O . VAL A 1 86 ? 5.132 -0.137 6.786 1.00 93.69 86 VAL A O 1
ATOM 730 N N . LEU A 1 87 ? 4.768 1.037 4.912 1.00 89.69 87 LEU A N 1
ATOM 731 C CA . LEU A 1 87 ? 3.440 1.509 5.289 1.00 89.69 87 LEU A CA 1
ATOM 732 C C . LEU A 1 87 ? 2.502 0.332 5.569 1.00 89.69 87 LEU A C 1
ATOM 734 O O . LEU A 1 87 ? 1.841 0.301 6.608 1.00 89.69 87 LEU A O 1
ATOM 738 N N . ARG A 1 88 ? 2.486 -0.682 4.692 1.00 87.06 88 ARG A N 1
ATOM 739 C CA . ARG A 1 88 ? 1.679 -1.891 4.903 1.00 87.06 88 ARG A CA 1
ATOM 740 C C . ARG A 1 88 ? 2.016 -2.569 6.228 1.00 87.06 88 ARG A C 1
ATOM 742 O O . ARG A 1 88 ? 1.103 -2.947 6.971 1.00 87.06 88 ARG A O 1
ATOM 749 N N . ARG A 1 89 ? 3.306 -2.721 6.533 1.00 89.00 89 ARG A N 1
ATOM 750 C CA . ARG A 1 89 ? 3.768 -3.317 7.791 1.00 89.00 89 ARG A CA 1
ATOM 751 C C . ARG A 1 89 ? 3.327 -2.480 8.992 1.00 89.00 89 ARG A C 1
ATOM 753 O O . ARG A 1 89 ? 2.719 -3.035 9.906 1.00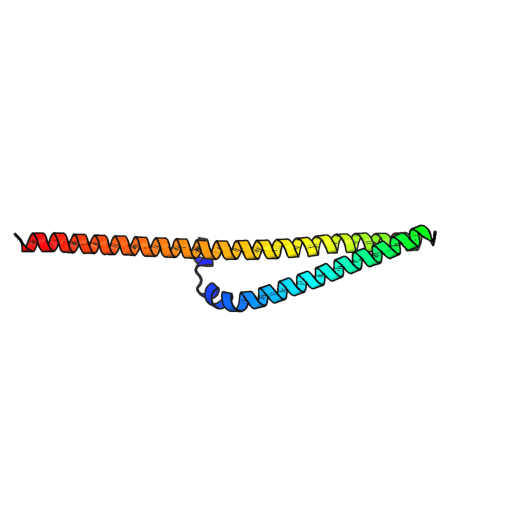 89.00 89 ARG A O 1
ATOM 760 N N . THR A 1 90 ? 3.564 -1.172 8.962 1.00 88.75 90 THR A N 1
ATOM 761 C CA . THR A 1 90 ? 3.220 -0.247 10.051 1.00 88.75 90 THR A CA 1
ATOM 762 C C . THR A 1 90 ? 1.727 -0.249 10.345 1.00 88.75 90 THR A C 1
ATOM 764 O O . THR A 1 90 ? 1.333 -0.376 11.501 1.00 88.75 90 THR A O 1
ATOM 767 N N . VAL A 1 91 ? 0.875 -0.178 9.321 1.00 84.75 91 VAL A N 1
ATOM 768 C CA . VAL A 1 91 ? -0.573 -0.143 9.552 1.00 84.75 91 VAL A CA 1
ATOM 769 C C . VAL A 1 91 ? -1.102 -1.487 10.068 1.00 84.75 91 VAL A C 1
ATOM 771 O O . VAL A 1 91 ? -1.994 -1.518 10.918 1.00 84.75 91 VAL A O 1
ATOM 774 N N . THR A 1 92 ? -0.516 -2.605 9.628 1.00 84.00 92 THR A N 1
ATOM 775 C CA . THR A 1 92 ? -0.850 -3.935 10.168 1.00 84.00 92 THR A CA 1
ATOM 776 C C . THR A 1 92 ? -0.504 -4.024 11.655 1.00 84.00 92 THR A C 1
ATOM 778 O O . THR A 1 92 ? -1.349 -4.432 12.452 1.00 84.00 92 THR A O 1
ATOM 781 N N . LEU A 1 93 ? 0.701 -3.589 12.040 1.00 84.69 93 LEU A N 1
ATOM 782 C CA . LEU A 1 93 ? 1.139 -3.574 13.439 1.00 84.69 93 LEU A CA 1
ATOM 783 C C . LEU A 1 93 ? 0.277 -2.642 14.293 1.00 84.69 93 LEU A C 1
ATOM 785 O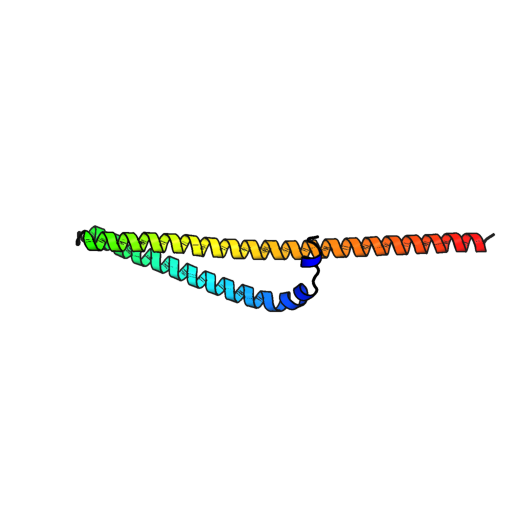 O . LEU A 1 93 ? -0.148 -3.024 15.378 1.00 84.69 93 LEU A O 1
ATOM 789 N N . LEU A 1 94 ? -0.052 -1.455 13.784 1.00 83.06 94 LEU A N 1
ATOM 790 C CA . LEU A 1 94 ? -0.915 -0.509 14.486 1.00 83.06 94 LEU A CA 1
ATOM 791 C C . LEU A 1 94 ? -2.320 -1.084 14.714 1.00 83.06 94 LEU A C 1
ATOM 793 O O . LEU A 1 94 ? -2.894 -0.920 15.788 1.00 83.06 94 LEU A O 1
ATOM 797 N N . THR A 1 95 ? -2.852 -1.812 13.731 1.00 79.69 95 THR A N 1
ATOM 798 C CA . THR A 1 95 ? -4.146 -2.500 13.852 1.00 79.69 95 THR A CA 1
ATOM 799 C C . THR A 1 95 ? -4.090 -3.618 14.896 1.00 79.69 95 THR A C 1
ATOM 801 O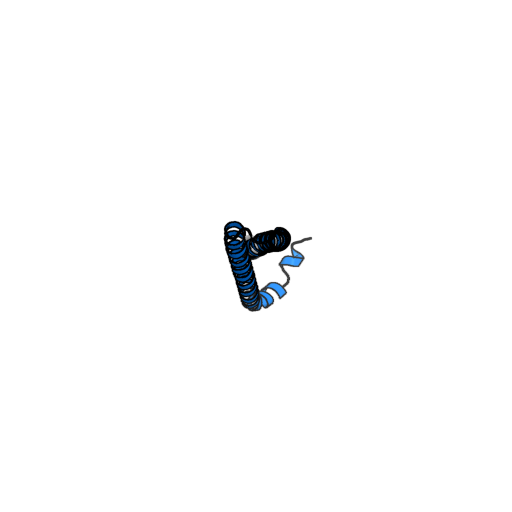 O . THR A 1 95 ? -5.035 -3.784 15.667 1.00 79.69 95 THR A O 1
ATOM 804 N N . GLN A 1 96 ? -2.996 -4.384 14.945 1.00 81.31 96 GLN A N 1
ATOM 805 C CA . GLN A 1 96 ? -2.785 -5.416 15.968 1.00 81.31 96 GLN A CA 1
ATOM 806 C C . GLN A 1 96 ? -2.684 -4.800 17.366 1.00 81.31 96 GLN A C 1
ATOM 808 O O . GLN A 1 96 ? -3.357 -5.266 18.283 1.00 81.31 96 GLN A O 1
ATOM 813 N N . LEU A 1 97 ? -1.922 -3.715 17.507 1.00 83.00 97 LEU A N 1
ATOM 814 C CA . LEU A 1 97 ? -1.769 -2.996 18.768 1.00 83.00 97 LEU A CA 1
ATOM 815 C C . LEU A 1 97 ? -3.104 -2.416 19.252 1.00 83.00 97 LEU A C 1
ATOM 817 O O . LEU A 1 97 ? -3.458 -2.571 20.418 1.00 83.00 97 LEU A O 1
ATOM 821 N N . ALA A 1 98 ? -3.885 -1.807 18.356 1.00 77.56 98 ALA A N 1
ATOM 822 C CA . ALA A 1 98 ? -5.207 -1.278 18.682 1.00 77.56 98 ALA A CA 1
ATOM 823 C C . ALA A 1 98 ? -6.167 -2.373 19.178 1.00 77.56 98 ALA A C 1
ATOM 825 O O . ALA A 1 98 ? -6.861 -2.172 20.174 1.00 77.56 98 ALA A O 1
ATOM 826 N N . LYS A 1 99 ? -6.173 -3.543 18.523 1.00 77.56 99 LYS A N 1
ATOM 827 C CA . LYS A 1 99 ? -6.966 -4.701 18.965 1.00 77.56 99 LYS A CA 1
ATOM 828 C C . LYS A 1 99 ? -6.504 -5.222 20.326 1.00 77.56 99 LYS A C 1
ATOM 830 O O . LYS A 1 99 ? -7.353 -5.474 21.171 1.00 77.56 99 LYS A O 1
ATOM 835 N N . GLY A 1 100 ? -5.191 -5.327 20.542 1.00 79.25 100 GLY A N 1
ATOM 836 C CA . GLY A 1 100 ? -4.612 -5.769 21.813 1.00 79.25 100 GLY A CA 1
ATOM 837 C C . GLY A 1 100 ? -4.978 -4.855 22.987 1.00 79.25 100 GLY A C 1
ATOM 838 O O . GLY A 1 100 ? -5.385 -5.335 24.042 1.00 79.25 100 GLY A O 1
ATOM 839 N N . MET A 1 101 ? -4.918 -3.534 22.789 1.00 80.44 101 MET A N 1
ATOM 840 C CA . MET A 1 101 ? -5.344 -2.567 23.809 1.00 80.44 101 MET A CA 1
ATOM 841 C C . MET A 1 101 ? -6.844 -2.673 24.114 1.00 80.44 101 MET A C 1
ATOM 843 O O . MET A 1 101 ? -7.237 -2.627 25.277 1.00 80.44 101 MET A O 1
ATOM 847 N N . ALA A 1 102 ? -7.683 -2.848 23.088 1.00 76.31 102 ALA A N 1
ATOM 848 C CA . ALA A 1 102 ? -9.122 -3.017 23.278 1.00 76.31 102 ALA A CA 1
ATOM 849 C C . ALA A 1 102 ? -9.460 -4.316 24.030 1.00 76.31 102 ALA A C 1
ATOM 851 O O . ALA A 1 102 ? -10.298 -4.296 24.928 1.00 76.31 102 ALA A O 1
ATOM 852 N N . SER A 1 103 ? -8.789 -5.430 23.710 1.00 78.50 103 SER A N 1
ATOM 853 C CA . SER A 1 103 ? -8.976 -6.692 24.436 1.00 78.50 103 SER A CA 1
ATOM 854 C C . SER A 1 103 ? -8.490 -6.613 25.880 1.00 78.50 103 SER A C 1
ATOM 856 O O . SER A 1 103 ? -9.139 -7.170 26.756 1.00 78.50 103 SER A O 1
ATOM 858 N N . HIS A 1 104 ? -7.387 -5.903 26.138 1.00 78.31 104 HIS A N 1
ATOM 859 C CA . HIS A 1 104 ? -6.878 -5.712 27.495 1.00 78.31 104 HIS A CA 1
ATOM 860 C C . HIS A 1 104 ? -7.870 -4.926 28.358 1.00 78.31 104 HIS A C 1
ATOM 862 O O . HIS A 1 104 ? -8.211 -5.368 29.449 1.00 78.31 104 HIS A O 1
ATOM 868 N N . ALA A 1 105 ? -8.400 -3.812 27.843 1.00 80.69 105 ALA A N 1
ATOM 869 C CA . ALA A 1 105 ? -9.404 -3.018 28.551 1.00 80.69 105 ALA A CA 1
ATOM 870 C C . ALA A 1 105 ? -10.701 -3.808 28.812 1.00 80.69 105 ALA A C 1
ATOM 872 O O . ALA A 1 105 ? -11.284 -3.707 29.888 1.00 80.69 105 ALA A O 1
ATOM 873 N N . ALA A 1 106 ? -11.143 -4.626 27.849 1.00 79.25 106 ALA A N 1
ATOM 874 C CA . ALA A 1 106 ? -12.316 -5.481 28.025 1.00 79.25 106 ALA A CA 1
ATOM 875 C C . ALA A 1 106 ? -12.089 -6.588 29.071 1.00 79.25 106 ALA A C 1
ATOM 877 O O . ALA A 1 106 ? -13.001 -6.906 29.830 1.00 79.25 106 ALA A O 1
ATOM 878 N N . LEU A 1 107 ? -10.883 -7.164 29.118 1.00 79.38 107 LEU A N 1
ATOM 879 C CA . LEU A 1 107 ? -10.515 -8.179 30.104 1.00 79.38 107 LEU A CA 1
ATOM 880 C C . LEU A 1 107 ? -10.442 -7.583 31.515 1.00 79.38 107 LEU A C 1
ATOM 882 O O . LEU A 1 107 ? -10.971 -8.168 32.451 1.00 79.38 107 LEU A O 1
ATOM 886 N N . GLU A 1 108 ? -9.835 -6.407 31.658 1.00 86.62 108 GLU A N 1
ATOM 887 C CA . GLU A 1 108 ? -9.737 -5.692 32.933 1.00 86.62 108 GLU A CA 1
ATOM 888 C C . GLU A 1 108 ? -11.123 -5.344 33.497 1.00 86.62 108 GLU A C 1
ATOM 890 O O . GLU A 1 108 ? -11.381 -5.555 34.681 1.00 86.62 108 GLU A O 1
ATOM 895 N N . MET A 1 109 ? -12.049 -4.906 32.635 1.00 86.50 109 MET A N 1
ATOM 896 C CA . MET A 1 109 ? -13.442 -4.672 33.021 1.00 86.50 109 MET A CA 1
ATOM 897 C C . MET A 1 109 ? -14.125 -5.961 33.499 1.00 86.50 109 MET A C 1
ATOM 899 O O . MET A 1 109 ? -14.727 -5.965 34.566 1.00 86.50 109 MET A O 1
ATOM 903 N N . GLN A 1 110 ? -13.968 -7.074 32.772 1.00 85.00 110 GLN A N 1
ATOM 904 C CA . GLN A 1 110 ? -14.541 -8.361 33.188 1.00 85.00 110 GLN A CA 1
ATOM 905 C C . GLN A 1 110 ? -13.980 -8.856 34.527 1.00 85.00 110 GLN A C 1
ATOM 907 O O . GLN A 1 110 ? -14.729 -9.386 35.346 1.00 85.00 110 GLN A O 1
ATOM 912 N N . VAL A 1 111 ? -12.677 -8.682 34.769 1.00 89.06 111 VAL A N 1
ATOM 913 C CA . VAL A 1 111 ? -12.042 -9.059 36.040 1.00 89.06 111 VAL A CA 1
ATOM 914 C C . VAL A 1 111 ? -12.582 -8.210 37.190 1.00 89.06 111 VAL A C 1
ATOM 916 O O . VAL A 1 111 ? -12.886 -8.756 38.253 1.00 89.06 111 VAL A O 1
ATOM 919 N N . ASN A 1 112 ? -12.745 -6.901 36.987 1.00 90.69 112 ASN A N 1
ATOM 920 C CA . ASN A 1 112 ? -13.305 -6.015 38.006 1.00 90.69 112 ASN A CA 1
ATOM 921 C C . ASN A 1 112 ? -14.772 -6.342 38.308 1.00 90.69 112 ASN A C 1
ATOM 923 O O . ASN A 1 112 ? -15.110 -6.495 39.481 1.00 90.69 112 ASN A O 1
ATOM 927 N N . ASP A 1 113 ? -15.606 -6.540 37.284 1.00 89.75 113 ASP A N 1
ATOM 928 C CA . ASP A 1 113 ? -17.020 -6.898 37.453 1.00 89.75 113 ASP A CA 1
ATOM 929 C C . ASP A 1 113 ? -17.173 -8.240 38.193 1.00 89.75 113 ASP A C 1
ATOM 931 O O . ASP A 1 113 ? -17.961 -8.354 39.135 1.00 89.75 113 ASP A O 1
ATOM 935 N N . ALA A 1 114 ? -16.373 -9.251 37.830 1.00 88.06 114 ALA A N 1
ATOM 936 C CA . ALA A 1 114 ? -16.369 -10.550 38.505 1.00 88.06 114 ALA A CA 1
ATOM 937 C C . ALA A 1 114 ? -15.888 -10.446 39.962 1.00 88.06 114 ALA A C 1
ATOM 939 O O . ALA A 1 114 ? -16.444 -11.095 40.850 1.00 88.06 114 ALA A O 1
ATOM 940 N N . THR A 1 115 ? -14.882 -9.608 40.224 1.00 90.38 115 THR A N 1
ATOM 941 C CA . THR A 1 115 ? -14.371 -9.365 41.580 1.00 90.38 115 THR A CA 1
ATOM 942 C C . THR A 1 115 ? -15.404 -8.638 42.440 1.00 90.38 115 THR A C 1
ATOM 944 O O . THR A 1 115 ? -15.573 -8.973 43.613 1.00 90.38 115 THR A O 1
ATOM 947 N N . GLU A 1 116 ? -16.118 -7.658 41.884 1.00 92.56 116 GLU A N 1
ATOM 948 C CA . GLU A 1 116 ? -17.184 -6.948 42.595 1.00 92.56 116 GLU A CA 1
ATOM 949 C C . GLU A 1 116 ? -18.374 -7.871 42.887 1.00 92.56 116 GLU A C 1
ATOM 951 O O . GLU A 1 116 ? -18.880 -7.881 44.012 1.00 92.56 116 GLU A O 1
ATOM 956 N N . ALA A 1 117 ? -18.780 -8.692 41.915 1.00 90.12 117 ALA A N 1
ATOM 957 C CA . ALA A 1 117 ? -19.814 -9.703 42.112 1.00 90.12 117 ALA A CA 1
ATOM 958 C C . ALA A 1 117 ? -19.415 -10.702 43.208 1.00 90.12 117 ALA A C 1
ATOM 960 O O . ALA A 1 117 ? -20.189 -10.930 44.135 1.00 90.12 117 ALA A O 1
ATOM 961 N N . ALA A 1 118 ? -18.186 -11.230 43.169 1.00 90.31 118 ALA A N 1
ATOM 962 C CA . ALA A 1 118 ? -17.677 -12.141 44.194 1.00 90.31 118 ALA A CA 1
ATOM 963 C C . ALA A 1 118 ? -17.699 -11.509 45.596 1.00 90.31 118 ALA A C 1
ATOM 965 O O . ALA A 1 118 ? -18.155 -12.145 46.543 1.00 90.31 118 ALA A O 1
ATOM 966 N N . LYS A 1 119 ? -17.282 -10.241 45.730 1.00 91.38 119 LYS A N 1
ATOM 967 C CA . LYS A 1 119 ? -17.348 -9.511 47.009 1.00 91.38 119 LYS A CA 1
ATOM 968 C C . LYS A 1 119 ? -18.780 -9.341 47.512 1.00 91.38 119 LYS A C 1
ATOM 970 O O . LYS A 1 119 ? -19.017 -9.512 48.704 1.00 91.38 119 LYS A O 1
ATOM 975 N N . LYS A 1 120 ? -19.730 -9.018 46.627 1.00 92.38 120 LYS A N 1
ATOM 976 C CA . LYS A 1 120 ? -21.153 -8.916 46.994 1.00 92.38 120 LYS A CA 1
ATOM 977 C C . LYS A 1 120 ? -21.691 -10.252 47.494 1.00 92.38 120 LYS A C 1
ATOM 979 O O . LYS A 1 120 ? -22.303 -10.275 48.555 1.00 92.38 120 LYS A O 1
ATOM 984 N N . TYR A 1 121 ? -21.396 -11.344 46.790 1.00 89.19 121 TYR A N 1
ATOM 985 C CA . TYR A 1 121 ? -21.807 -12.681 47.218 1.00 89.19 121 TYR A CA 1
ATOM 986 C C . TYR A 1 121 ? -21.193 -13.080 48.561 1.00 89.19 121 TYR A C 1
ATOM 988 O O . TYR A 1 121 ? -21.895 -13.637 49.395 1.00 89.19 121 TYR A O 1
ATOM 996 N N . MET A 1 122 ? -19.914 -12.774 48.802 1.00 90.25 122 MET A N 1
ATOM 997 C CA . MET A 1 122 ? -19.275 -13.039 50.098 1.00 90.25 122 MET A CA 1
ATOM 998 C C . MET A 1 122 ? -19.956 -12.266 51.235 1.00 90.25 122 MET A C 1
ATOM 1000 O O . MET A 1 122 ? -20.324 -12.870 52.235 1.00 90.25 122 MET A O 1
ATOM 1004 N N . ALA A 1 123 ? -20.203 -10.966 51.049 1.00 89.88 123 ALA A N 1
ATOM 1005 C CA . ALA A 1 123 ? -20.851 -10.129 52.059 1.00 89.88 123 ALA A CA 1
ATOM 1006 C C . ALA A 1 123 ? -22.320 -10.515 52.317 1.00 89.88 123 ALA A C 1
ATOM 1008 O O . ALA A 1 123 ? -22.805 -10.415 53.441 1.00 89.88 123 ALA A O 1
ATOM 1009 N N . GLU A 1 124 ? -23.055 -10.938 51.285 1.00 89.25 124 GLU A N 1
ATOM 1010 C CA . GLU A 1 124 ? -24.421 -11.447 51.442 1.00 89.25 124 GLU A CA 1
ATOM 1011 C C . GLU A 1 124 ? -24.435 -12.786 52.186 1.00 89.25 124 GLU A C 1
ATOM 1013 O O . GLU A 1 124 ? -25.262 -12.985 53.071 1.00 89.25 124 GLU A O 1
ATOM 1018 N N . ASN A 1 125 ? -23.485 -13.673 51.887 1.00 85.62 125 ASN A N 1
ATOM 1019 C CA . ASN A 1 125 ? -23.372 -14.964 52.556 1.00 85.62 125 ASN A CA 1
ATOM 1020 C C . ASN A 1 125 ? -22.991 -14.815 54.040 1.00 85.62 125 ASN A C 1
ATOM 1022 O O . ASN A 1 125 ? -23.539 -15.527 54.873 1.00 85.62 125 ASN A O 1
ATOM 1026 N N . GLU A 1 126 ? -22.118 -13.861 54.384 1.00 86.50 126 GLU A N 1
ATOM 1027 C CA . GLU A 1 126 ? -21.799 -13.519 55.782 1.00 86.50 126 GLU A CA 1
ATOM 1028 C C . GLU A 1 126 ? -23.042 -13.036 56.545 1.00 86.50 126 GLU A C 1
ATOM 1030 O O . GLU A 1 126 ? -23.313 -13.517 57.639 1.00 86.50 126 GLU A O 1
ATOM 1035 N N . ARG A 1 127 ? -23.863 -12.169 55.938 1.00 83.25 127 ARG A N 1
ATOM 1036 C CA . ARG A 1 127 ? -25.119 -11.687 56.547 1.00 83.25 127 ARG A CA 1
ATOM 1037 C C . ARG A 1 127 ? -26.186 -12.761 56.728 1.00 83.25 127 ARG A C 1
ATOM 1039 O O . ARG A 1 127 ? -27.064 -12.591 57.560 1.00 83.25 127 ARG A O 1
ATOM 1046 N N . LEU A 1 128 ? -26.171 -13.806 55.905 1.00 79.88 128 LEU A N 1
ATOM 1047 C CA . LEU A 1 128 ? -27.091 -14.939 56.033 1.00 79.88 128 LEU A CA 1
ATOM 1048 C C . LEU A 1 128 ? -26.632 -15.947 57.097 1.00 79.88 128 LEU A C 1
ATOM 1050 O O . LEU A 1 128 ? -27.418 -16.810 57.482 1.00 79.88 128 LEU A O 1
ATOM 1054 N N . GLN A 1 129 ? -25.365 -15.883 57.516 1.00 75.00 129 GLN A N 1
ATOM 1055 C CA . GLN A 1 129 ? -24.786 -16.755 58.540 1.00 75.00 129 GLN A CA 1
ATOM 1056 C C . GLN A 1 129 ? -24.811 -16.143 59.953 1.00 75.00 129 GLN A C 1
ATOM 1058 O O . GLN A 1 129 ? -24.599 -16.889 60.910 1.00 75.00 129 GLN A O 1
ATOM 1063 N N . GLU A 1 130 ? -25.076 -14.837 60.083 1.00 57.94 130 GLU A N 1
ATOM 1064 C CA . GLU A 1 130 ? -25.419 -14.145 61.344 1.00 57.94 130 GLU A CA 1
ATOM 1065 C C . GLU A 1 130 ? -26.905 -14.304 61.707 1.00 57.94 130 GLU A C 1
ATOM 1067 O O . GLU A 1 130 ? -27.189 -14.484 62.915 1.00 57.94 130 GLU A O 1
#